Protein AF-A0A850HSK4-F1 (afdb_monomer_lite)

Sequence (105 aa):
MNDWALAVRKLDEIVKQTAIAATEGERAGLYAGARLLLSDLHGFVANEAGGNTYALEKIGSAKWHIGAALGFDIDNGHPAEQHRAWAYGALQSLKSTLDKTVADD
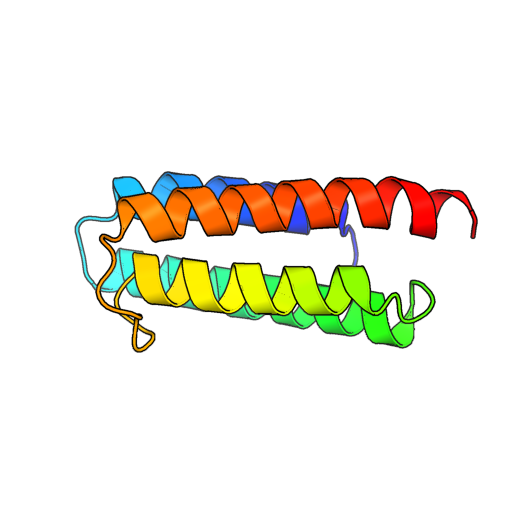
Radius of gyration: 13.34 Å; chains: 1; bounding box: 29×20×40 Å

Structure (mmCIF, N/CA/C/O backbone):
data_AF-A0A850HSK4-F1
#
_entry.id   AF-A0A850HSK4-F1
#
loop_
_atom_site.group_PDB
_atom_site.id
_atom_site.type_symbol
_atom_site.label_atom_id
_atom_site.label_alt_id
_atom_site.label_comp_id
_atom_site.label_asym_id
_atom_site.label_entity_id
_atom_site.label_seq_id
_atom_site.pdbx_PDB_ins_code
_atom_site.Cartn_x
_atom_site.Cartn_y
_atom_site.Cartn_z
_atom_site.occupancy
_atom_site.B_iso_or_equiv
_atom_site.auth_seq_id
_atom_site.auth_comp_id
_atom_site.auth_asym_id
_atom_site.auth_atom_id
_atom_site.pdbx_PDB_model_num
ATOM 1 N N . MET A 1 1 ? 3.196 -10.246 -12.848 1.00 80.62 1 MET A N 1
ATOM 2 C CA . MET A 1 1 ? 1.915 -9.546 -12.535 1.00 80.62 1 MET A CA 1
ATOM 3 C C . MET A 1 1 ? 1.137 -9.346 -13.837 1.00 80.62 1 MET A C 1
ATOM 5 O O . MET A 1 1 ? 1.794 -9.217 -14.853 1.00 80.62 1 MET A O 1
ATOM 9 N N . ASN A 1 2 ? -0.206 -9.354 -13.866 1.00 80.69 2 ASN A N 1
ATOM 10 C CA . ASN A 1 2 ? -0.954 -9.201 -15.134 1.00 80.69 2 ASN A CA 1
ATOM 11 C C . ASN A 1 2 ? -1.342 -7.748 -15.478 1.00 80.69 2 ASN A 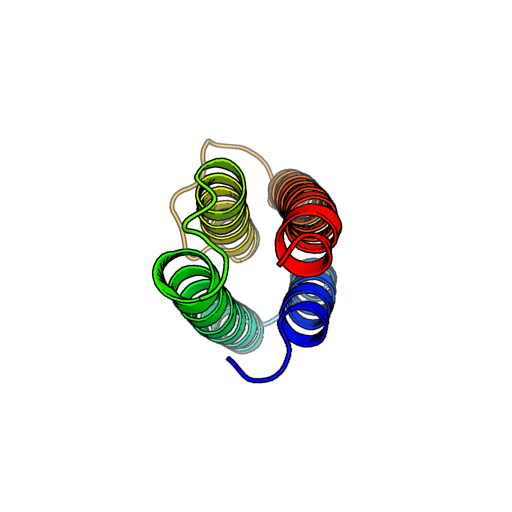C 1
ATOM 13 O O . ASN A 1 2 ? -1.435 -7.422 -16.654 1.00 80.69 2 ASN A O 1
ATOM 17 N N . ASP A 1 3 ? -1.572 -6.891 -14.479 1.00 93.62 3 ASP A N 1
ATOM 18 C CA . ASP A 1 3 ? -1.889 -5.470 -14.667 1.00 93.62 3 ASP A CA 1
ATOM 19 C C . ASP A 1 3 ? -1.442 -4.661 -13.435 1.00 93.62 3 ASP A C 1
ATOM 21 O O . ASP A 1 3 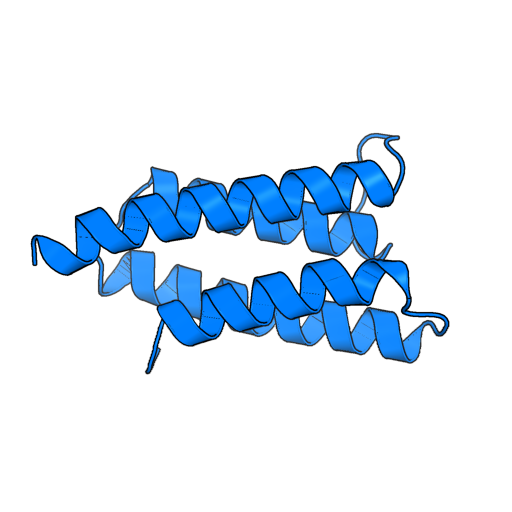? -2.063 -4.706 -12.365 1.00 93.62 3 ASP A O 1
ATOM 25 N N . TRP A 1 4 ? -0.345 -3.914 -13.582 1.00 95.38 4 TRP A N 1
ATOM 26 C CA . TRP A 1 4 ? 0.206 -3.089 -12.506 1.00 95.38 4 TRP A CA 1
ATOM 27 C C . TRP A 1 4 ? -0.701 -1.905 -12.155 1.00 95.38 4 TRP A C 1
ATOM 29 O O . TRP A 1 4 ? -0.805 -1.527 -10.985 1.00 95.38 4 TRP A O 1
ATOM 39 N N . ALA A 1 5 ? -1.410 -1.341 -13.135 1.00 95.81 5 ALA A N 1
ATOM 40 C CA . ALA A 1 5 ? -2.291 -0.201 -12.925 1.00 95.81 5 ALA A CA 1
ATOM 41 C C . ALA A 1 5 ? -3.545 -0.621 -12.147 1.00 95.81 5 ALA A C 1
ATOM 43 O O . ALA A 1 5 ? -4.032 0.118 -11.284 1.00 95.81 5 ALA A O 1
ATOM 44 N N . LEU A 1 6 ? -4.060 -1.829 -12.398 1.00 96.88 6 LEU A N 1
ATOM 45 C CA . LEU A 1 6 ? -5.098 -2.439 -11.571 1.00 96.88 6 LEU A CA 1
ATOM 46 C C . LEU A 1 6 ? -4.611 -2.663 -10.135 1.00 96.88 6 LEU A C 1
ATOM 48 O O . LEU A 1 6 ? -5.329 -2.295 -9.205 1.00 96.88 6 LEU A O 1
ATOM 52 N N . ALA A 1 7 ? -3.405 -3.202 -9.942 1.00 97.56 7 ALA A N 1
ATOM 53 C CA . ALA A 1 7 ? -2.852 -3.427 -8.606 1.00 97.56 7 ALA A CA 1
ATOM 54 C C . ALA A 1 7 ? -2.731 -2.119 -7.802 1.00 97.56 7 ALA A C 1
ATOM 56 O O . ALA A 1 7 ? -3.206 -2.048 -6.667 1.00 97.56 7 ALA A O 1
ATOM 57 N N . VAL A 1 8 ? -2.188 -1.052 -8.403 1.00 97.62 8 VAL A N 1
ATOM 58 C CA . VAL A 1 8 ? -2.081 0.269 -7.755 1.00 97.62 8 VAL A CA 1
ATOM 59 C C . VAL A 1 8 ? -3.460 0.844 -7.414 1.00 97.62 8 VAL A C 1
ATOM 61 O O . VAL A 1 8 ? -3.658 1.370 -6.320 1.00 97.62 8 VAL A O 1
ATOM 64 N N . ARG A 1 9 ? -4.448 0.694 -8.303 1.00 97.81 9 ARG A N 1
ATOM 65 C CA . ARG A 1 9 ? -5.832 1.125 -8.044 1.00 97.81 9 ARG A CA 1
ATOM 66 C C . ARG A 1 9 ? -6.469 0.366 -6.880 1.00 97.81 9 ARG A C 1
ATOM 68 O O . ARG A 1 9 ? -7.141 0.973 -6.053 1.00 97.81 9 ARG A O 1
ATOM 75 N N . LYS A 1 10 ? -6.247 -0.948 -6.786 1.00 98.12 10 LYS A N 1
ATOM 76 C CA . LYS A 1 10 ? -6.739 -1.754 -5.659 1.00 98.12 10 LYS A CA 1
ATOM 77 C C . LYS A 1 10 ? -6.050 -1.407 -4.348 1.00 98.12 10 LYS A C 1
ATOM 79 O O . LYS A 1 10 ? -6.709 -1.394 -3.314 1.00 98.12 10 LYS A O 1
ATOM 84 N N . LEU A 1 11 ? -4.773 -1.039 -4.382 1.00 98.56 11 LEU A N 1
ATOM 85 C CA . LEU A 1 11 ? -4.088 -0.504 -3.207 1.00 98.56 11 LEU A CA 1
ATOM 86 C C . LEU A 1 11 ? -4.669 0.846 -2.764 1.00 98.56 11 LEU A C 1
ATOM 88 O O . LEU A 1 11 ? -4.852 1.048 -1.568 1.00 98.56 11 LEU A O 1
ATOM 92 N N . ASP A 1 12 ? -5.032 1.733 -3.695 1.00 97.88 12 ASP A N 1
ATOM 93 C CA . ASP A 1 12 ? -5.723 2.992 -3.371 1.00 97.88 12 ASP A CA 1
ATOM 94 C C . ASP A 1 12 ? -7.099 2.745 -2.720 1.00 97.88 12 ASP A C 1
ATOM 96 O O . ASP A 1 12 ? -7.447 3.366 -1.712 1.00 97.88 12 ASP A O 1
ATOM 100 N N . GLU A 1 13 ? -7.867 1.779 -3.234 1.00 98.00 13 GLU A N 1
ATOM 101 C CA . GLU A 1 13 ? -9.116 1.332 -2.603 1.00 98.00 13 GLU A CA 1
ATOM 102 C C . GLU A 1 13 ? -8.880 0.781 -1.185 1.00 98.00 13 GLU A C 1
ATOM 104 O O . GLU A 1 13 ? -9.613 1.143 -0.263 1.00 98.00 13 GLU A O 1
ATOM 109 N N . ILE A 1 14 ? -7.840 -0.038 -0.978 1.00 98.31 14 ILE A N 1
ATOM 110 C CA . ILE A 1 14 ? -7.477 -0.556 0.349 1.00 98.31 14 ILE A CA 1
ATOM 111 C C . ILE A 1 14 ? -7.134 0.590 1.305 1.00 98.31 14 ILE A C 1
ATOM 113 O O . ILE A 1 14 ? -7.666 0.619 2.414 1.00 98.31 14 ILE A O 1
ATOM 117 N N . VAL A 1 15 ? -6.308 1.557 0.881 1.00 98.00 15 VAL A N 1
ATOM 118 C CA . VAL A 1 15 ? -5.947 2.736 1.693 1.00 98.00 15 VAL A CA 1
ATOM 119 C C . VAL A 1 15 ? -7.203 3.472 2.161 1.00 98.00 15 VAL A C 1
ATOM 121 O O . VAL A 1 15 ? -7.315 3.791 3.346 1.00 98.00 15 VAL A O 1
ATOM 124 N N . LYS A 1 16 ? -8.185 3.674 1.277 1.00 97.19 16 LYS A N 1
ATOM 125 C CA . LYS A 1 16 ? -9.479 4.283 1.628 1.00 97.19 16 LYS A CA 1
ATOM 126 C C . LYS A 1 16 ? -10.267 3.433 2.628 1.00 97.19 16 LYS A C 1
ATOM 128 O O . LYS A 1 16 ? -10.800 3.976 3.595 1.00 97.19 16 LYS A O 1
ATOM 133 N N . GLN A 1 17 ? -10.307 2.112 2.446 1.00 97.50 17 GLN A N 1
ATOM 134 C CA . GLN A 1 17 ? -11.030 1.212 3.352 1.00 97.50 17 GLN A CA 1
ATOM 135 C C . GLN A 1 17 ? -10.416 1.126 4.752 1.00 97.50 17 GLN A C 1
ATOM 137 O O . GLN A 1 17 ? -11.143 0.887 5.716 1.00 97.50 17 GLN A O 1
ATOM 142 N N . THR A 1 18 ? -9.119 1.410 4.913 1.00 95.62 18 THR A N 1
ATOM 143 C CA . THR A 1 18 ? -8.499 1.451 6.250 1.00 95.62 18 THR A CA 1
ATOM 144 C C . THR A 1 18 ? -9.135 2.494 7.184 1.00 95.62 18 THR A C 1
ATOM 146 O O . THR A 1 18 ? -9.009 2.376 8.398 1.00 95.62 18 THR A O 1
ATOM 149 N N . ALA A 1 19 ? -9.840 3.503 6.652 1.00 95.19 19 ALA A N 1
ATOM 150 C CA . ALA A 1 19 ? -10.546 4.502 7.457 1.00 95.19 19 ALA A CA 1
ATOM 151 C C . ALA A 1 19 ? -11.871 3.995 8.057 1.00 95.19 19 ALA A C 1
ATOM 153 O O . ALA A 1 19 ? -12.354 4.582 9.021 1.00 95.19 19 ALA A O 1
ATOM 154 N N . ILE A 1 20 ? -12.460 2.942 7.482 1.00 95.44 20 ILE A N 1
ATOM 155 C CA . ILE A 1 20 ? -13.794 2.438 7.852 1.00 95.44 20 ILE A CA 1
ATOM 156 C C . ILE A 1 20 ? -13.785 0.988 8.353 1.00 95.44 20 ILE A C 1
ATOM 158 O O . ILE A 1 20 ? -14.815 0.508 8.816 1.00 95.44 20 ILE A O 1
ATOM 162 N N . ALA A 1 21 ? -12.648 0.291 8.275 1.00 92.69 21 ALA A N 1
ATOM 163 C CA . ALA A 1 21 ? -12.498 -1.070 8.782 1.00 92.69 21 ALA A CA 1
ATOM 164 C C . ALA A 1 21 ? -12.686 -1.109 10.309 1.00 92.69 21 ALA A C 1
ATOM 166 O O . ALA A 1 21 ? -11.832 -0.645 11.070 1.00 92.69 21 ALA A O 1
ATOM 167 N N . ALA A 1 22 ? -13.808 -1.670 10.757 1.00 87.75 22 ALA A N 1
ATOM 168 C CA . ALA A 1 22 ? -14.229 -1.628 12.153 1.00 87.75 22 ALA A CA 1
ATOM 169 C C . ALA A 1 22 ? -13.686 -2.821 12.950 1.00 87.75 22 ALA A C 1
ATOM 171 O O . ALA A 1 22 ? -13.289 -2.690 14.110 1.00 87.75 22 ALA A O 1
ATOM 172 N N . THR A 1 23 ? -13.631 -3.991 12.321 1.00 97.06 23 THR A N 1
ATOM 173 C CA . THR A 1 23 ? -13.229 -5.245 12.958 1.00 97.06 23 THR A CA 1
ATOM 174 C C . THR A 1 23 ? -11.758 -5.566 12.710 1.00 97.06 23 THR A C 1
ATOM 176 O O . THR A 1 23 ? -11.152 -5.151 11.722 1.00 97.06 23 THR A O 1
ATOM 179 N N . GLU A 1 24 ? -11.163 -6.350 13.608 1.00 96.69 24 GLU A N 1
ATOM 180 C CA . GLU A 1 24 ? -9.797 -6.848 13.421 1.00 96.69 24 GLU A CA 1
ATOM 181 C C . GLU A 1 24 ? -9.677 -7.756 12.190 1.00 96.69 24 GLU A C 1
ATOM 183 O O . GLU A 1 24 ? -8.693 -7.662 11.462 1.00 96.69 24 GLU A O 1
ATOM 188 N N . GLY A 1 25 ? -10.708 -8.559 11.900 1.00 98.19 25 GLY A N 1
ATOM 189 C CA . GLY A 1 25 ? -10.760 -9.403 10.705 1.00 98.19 25 GLY A CA 1
ATOM 190 C C . GLY A 1 25 ? -10.737 -8.600 9.402 1.00 98.19 25 GLY A C 1
ATOM 191 O O . GLY A 1 25 ? -9.982 -8.937 8.492 1.00 98.19 25 GLY A O 1
ATOM 192 N N . GLU A 1 26 ? -11.495 -7.501 9.319 1.00 98.00 26 GLU A N 1
ATOM 193 C CA . GLU A 1 26 ? -11.444 -6.590 8.166 1.00 98.00 26 GLU A CA 1
ATOM 194 C C . GLU A 1 26 ? -10.054 -5.976 8.011 1.00 98.00 26 GLU A C 1
ATOM 196 O O . GLU A 1 26 ? -9.486 -6.002 6.919 1.00 98.00 26 GLU A O 1
ATOM 201 N N . ARG A 1 27 ? -9.463 -5.479 9.107 1.00 98.25 27 ARG A N 1
ATOM 202 C CA . ARG A 1 27 ? -8.111 -4.912 9.064 1.00 98.25 27 ARG A CA 1
ATOM 203 C C . ARG A 1 27 ? -7.081 -5.954 8.625 1.00 98.25 27 ARG A C 1
ATOM 205 O O . ARG A 1 27 ? -6.235 -5.641 7.790 1.00 98.25 27 ARG A O 1
ATOM 212 N N . ALA A 1 28 ? -7.164 -7.182 9.136 1.00 98.50 28 ALA A N 1
ATOM 213 C CA . ALA A 1 28 ? -6.272 -8.279 8.763 1.00 98.50 28 ALA A CA 1
ATOM 214 C C . ALA A 1 28 ? -6.411 -8.646 7.279 1.00 98.50 28 ALA A C 1
ATOM 216 O O . ALA A 1 28 ? -5.405 -8.841 6.598 1.00 98.50 28 ALA A O 1
ATOM 217 N N . GLY A 1 29 ? -7.642 -8.685 6.760 1.00 98.44 29 GLY A N 1
ATOM 218 C CA . GLY A 1 29 ? -7.914 -8.925 5.344 1.00 98.44 29 GLY A CA 1
ATOM 219 C C . GLY A 1 29 ? -7.322 -7.839 4.443 1.00 98.44 29 GLY A C 1
ATOM 220 O O . GLY A 1 29 ? -6.630 -8.153 3.473 1.00 98.44 29 GLY A O 1
ATOM 221 N N . LEU A 1 30 ? -7.522 -6.564 4.797 1.00 98.50 30 LEU A N 1
ATOM 222 C CA . LEU A 1 30 ? -6.926 -5.427 4.087 1.00 98.50 30 LEU A CA 1
ATOM 223 C C . LEU A 1 30 ? -5.396 -5.475 4.121 1.00 98.50 30 LEU A C 1
ATOM 225 O O . LEU A 1 30 ? -4.747 -5.269 3.095 1.00 98.50 30 LEU A O 1
ATOM 229 N N . TYR A 1 31 ? -4.821 -5.788 5.283 1.00 98.50 31 TYR A N 1
ATOM 230 C CA . TYR A 1 31 ? -3.380 -5.909 5.456 1.00 98.50 31 TYR A CA 1
ATOM 231 C C . TYR A 1 31 ? -2.809 -7.026 4.578 1.00 98.50 31 TYR A C 1
ATOM 233 O O . TYR A 1 31 ? -1.890 -6.784 3.797 1.00 98.50 31 TYR A O 1
ATOM 241 N N . ALA A 1 32 ? -3.382 -8.230 4.643 1.00 98.56 32 ALA A N 1
ATOM 242 C CA . ALA A 1 32 ? -2.941 -9.369 3.844 1.00 98.56 32 ALA A CA 1
ATOM 243 C C . ALA A 1 32 ? -3.061 -9.094 2.336 1.00 98.56 32 ALA A C 1
ATOM 245 O O . ALA A 1 32 ? -2.106 -9.326 1.591 1.00 98.56 32 ALA A O 1
ATOM 246 N N . GLY A 1 33 ? -4.192 -8.533 1.895 1.00 98.38 33 GLY A N 1
ATOM 247 C CA . GLY A 1 33 ? -4.408 -8.150 0.499 1.00 98.38 33 GLY A CA 1
ATOM 248 C C . GLY A 1 33 ? -3.393 -7.115 0.011 1.00 98.38 33 GLY A C 1
ATOM 249 O O . GLY A 1 33 ? -2.802 -7.285 -1.056 1.00 98.38 33 GLY A O 1
ATOM 250 N N . ALA A 1 34 ? -3.117 -6.083 0.814 1.00 98.50 34 ALA A N 1
ATOM 251 C CA . ALA A 1 34 ? -2.101 -5.088 0.485 1.00 98.50 34 ALA A CA 1
ATOM 252 C C . ALA A 1 34 ? -0.705 -5.708 0.382 1.00 98.50 34 ALA A C 1
ATOM 254 O O . ALA A 1 34 ? 0.021 -5.425 -0.570 1.00 98.50 34 ALA A O 1
ATOM 255 N N . ARG A 1 35 ? -0.322 -6.568 1.336 1.00 98.44 35 ARG A N 1
ATOM 256 C CA . ARG A 1 35 ? 0.991 -7.229 1.339 1.00 98.44 35 ARG A CA 1
ATOM 257 C C . ARG A 1 35 ? 1.205 -8.078 0.088 1.00 98.44 35 ARG A C 1
ATOM 259 O O . ARG A 1 35 ? 2.290 -8.004 -0.483 1.00 98.44 35 ARG A O 1
ATOM 266 N N . LEU A 1 36 ? 0.189 -8.826 -0.345 1.00 98.31 36 LEU A N 1
ATOM 267 C CA . LEU A 1 36 ? 0.256 -9.631 -1.564 1.00 98.31 36 LEU A CA 1
ATOM 268 C C . LEU A 1 36 ? 0.459 -8.745 -2.801 1.00 98.31 36 LEU A C 1
ATOM 270 O O . LEU A 1 36 ? 1.449 -8.899 -3.509 1.00 98.31 36 LEU A O 1
ATOM 274 N N . LEU A 1 37 ? -0.413 -7.751 -3.001 1.00 98.50 37 LEU A N 1
ATOM 275 C CA . LEU A 1 37 ? -0.340 -6.843 -4.153 1.00 98.50 37 LEU A CA 1
ATOM 276 C C . LEU A 1 37 ? 0.986 -6.069 -4.217 1.00 98.50 37 LEU A C 1
ATOM 278 O O . LEU A 1 37 ? 1.562 -5.911 -5.291 1.00 98.50 37 LEU A O 1
ATOM 282 N N . LEU A 1 38 ? 1.488 -5.593 -3.074 1.00 98.38 38 LEU A N 1
ATOM 283 C CA . LEU A 1 38 ? 2.766 -4.881 -2.992 1.00 98.38 38 LEU A CA 1
ATOM 284 C C . LEU A 1 38 ? 3.960 -5.805 -3.250 1.00 98.38 38 LEU A C 1
ATOM 286 O O . LEU A 1 38 ? 4.945 -5.364 -3.836 1.00 98.38 38 LEU A O 1
ATOM 290 N N . SER A 1 39 ? 3.884 -7.073 -2.838 1.00 98.19 39 SER A N 1
ATOM 291 C CA . SER A 1 39 ? 4.903 -8.076 -3.159 1.00 98.19 39 SER A CA 1
ATOM 292 C C . SER A 1 39 ? 4.942 -8.373 -4.657 1.00 98.19 39 SER A C 1
ATOM 294 O O . SER A 1 39 ? 6.021 -8.407 -5.247 1.00 98.19 39 SER A O 1
ATOM 296 N N . ASP A 1 40 ? 3.778 -8.528 -5.287 1.00 97.94 40 ASP A N 1
ATOM 297 C CA . ASP A 1 40 ? 3.688 -8.754 -6.729 1.00 97.94 40 ASP A CA 1
ATOM 298 C C . ASP A 1 40 ? 4.189 -7.532 -7.514 1.00 97.94 40 ASP A C 1
ATOM 300 O O . ASP A 1 40 ? 4.918 -7.691 -8.494 1.00 97.94 40 ASP A O 1
ATOM 304 N N . LEU A 1 41 ? 3.851 -6.310 -7.072 1.00 97.62 41 LEU A N 1
ATOM 305 C CA . LEU A 1 41 ? 4.372 -5.070 -7.661 1.00 97.62 41 LEU A CA 1
ATOM 306 C C . LEU A 1 41 ? 5.886 -4.981 -7.507 1.00 97.62 41 LEU A C 1
ATOM 308 O O . LEU A 1 41 ? 6.571 -4.606 -8.451 1.00 97.62 41 LEU A O 1
ATOM 312 N N . HIS A 1 42 ? 6.423 -5.342 -6.341 1.00 97.88 42 HIS A N 1
ATOM 313 C CA . HIS A 1 42 ? 7.866 -5.366 -6.131 1.00 97.88 42 HIS A CA 1
ATOM 314 C C . HIS A 1 42 ? 8.541 -6.333 -7.106 1.00 97.88 42 HIS A C 1
ATOM 316 O O . HIS A 1 42 ? 9.540 -5.979 -7.726 1.00 97.88 42 HIS A O 1
ATOM 322 N N . GLY A 1 43 ? 7.999 -7.546 -7.255 1.00 97.00 43 GLY A N 1
ATOM 323 C CA . GLY A 1 43 ? 8.500 -8.538 -8.205 1.00 97.00 43 GLY A CA 1
ATOM 324 C C . GLY A 1 43 ? 8.464 -8.035 -9.647 1.00 97.00 43 GLY A C 1
ATOM 325 O O . GLY A 1 43 ? 9.464 -8.152 -10.351 1.00 97.00 43 GLY A O 1
ATOM 326 N N . PHE A 1 44 ? 7.356 -7.417 -10.056 1.00 96.06 44 PHE A N 1
ATOM 327 C CA . PHE A 1 44 ? 7.215 -6.797 -11.373 1.00 96.06 44 PHE A CA 1
ATOM 328 C C . PHE A 1 44 ? 8.254 -5.690 -11.594 1.00 96.06 44 PHE A C 1
ATOM 330 O O . PHE A 1 44 ? 8.995 -5.722 -12.569 1.00 96.06 44 PHE A O 1
ATOM 337 N N . VAL A 1 45 ? 8.385 -4.741 -10.664 1.00 96.12 45 VAL A N 1
ATOM 338 C CA . VAL A 1 45 ? 9.343 -3.635 -10.815 1.00 96.12 45 VAL A CA 1
ATOM 339 C C . VAL A 1 45 ? 10.782 -4.135 -10.845 1.00 96.12 45 VAL A C 1
ATOM 341 O O . VAL A 1 45 ? 11.570 -3.670 -11.661 1.00 96.12 45 VAL A O 1
ATOM 344 N N . ALA A 1 46 ? 11.128 -5.090 -9.982 1.00 95.88 46 ALA A N 1
ATOM 345 C CA . ALA A 1 46 ? 12.487 -5.602 -9.878 1.00 95.88 46 ALA A CA 1
ATOM 346 C C . ALA A 1 46 ? 12.931 -6.408 -11.108 1.00 95.88 46 ALA A C 1
ATOM 348 O O . ALA A 1 46 ? 14.111 -6.374 -11.444 1.00 95.88 46 ALA A O 1
ATOM 349 N N . ASN A 1 47 ? 12.015 -7.139 -11.752 1.00 93.81 47 ASN A N 1
ATOM 350 C CA . ASN A 1 47 ? 12.372 -8.124 -12.780 1.00 93.81 47 ASN A CA 1
ATOM 351 C C . ASN A 1 47 ? 11.863 -7.783 -14.186 1.00 93.81 47 ASN A C 1
ATOM 353 O O . ASN A 1 47 ? 12.435 -8.267 -15.157 1.00 93.81 47 ASN A O 1
ATOM 357 N N . GLU A 1 48 ? 10.790 -7.000 -14.299 1.00 89.25 48 GLU A N 1
ATOM 358 C CA . GLU A 1 48 ? 10.080 -6.760 -15.562 1.00 89.25 48 GLU A CA 1
ATOM 359 C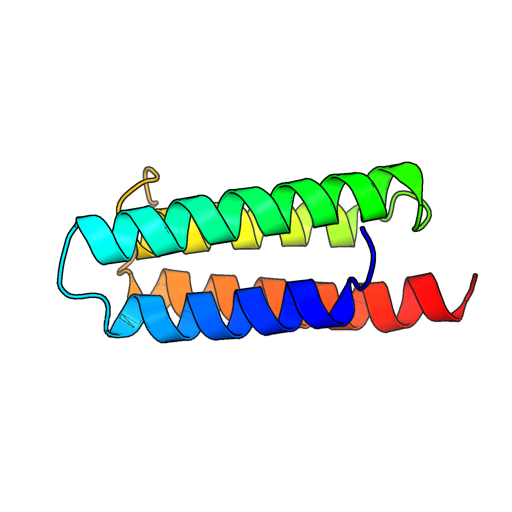 C . GLU A 1 48 ? 10.106 -5.277 -15.974 1.00 89.25 48 GLU A C 1
ATOM 361 O O . GLU A 1 48 ? 10.234 -5.000 -17.157 1.00 89.25 48 GLU A O 1
ATOM 366 N N . ALA A 1 49 ? 10.056 -4.326 -15.030 1.00 87.81 49 ALA A N 1
ATOM 367 C CA . ALA A 1 49 ? 10.029 -2.879 -15.320 1.00 87.81 49 ALA A CA 1
ATOM 368 C C . ALA A 1 49 ? 11.363 -2.166 -15.012 1.00 87.81 49 ALA A C 1
ATOM 370 O O . ALA A 1 49 ? 11.409 -1.154 -14.302 1.00 87.81 49 ALA A O 1
ATOM 371 N N . GLY A 1 50 ? 12.473 -2.749 -15.472 1.00 87.25 50 GLY A N 1
ATOM 372 C CA . GLY A 1 50 ? 13.796 -2.112 -15.452 1.00 87.25 50 GLY A CA 1
ATOM 373 C C . GLY A 1 50 ? 14.436 -1.891 -14.072 1.00 87.25 50 GLY A C 1
ATOM 374 O O . GLY A 1 50 ? 15.481 -1.248 -13.984 1.00 87.25 50 GLY A O 1
ATOM 375 N N . GLY A 1 51 ? 13.852 -2.399 -12.981 1.00 92.56 51 GLY A N 1
ATOM 376 C CA . GLY A 1 51 ? 14.443 -2.299 -11.644 1.00 92.56 51 GLY A CA 1
ATOM 377 C C . GLY A 1 51 ? 14.439 -0.883 -11.061 1.00 92.56 51 GLY A C 1
ATOM 378 O O . GLY A 1 51 ? 15.349 -0.531 -10.309 1.00 92.56 51 GLY A O 1
ATOM 379 N N . ASN A 1 52 ? 13.444 -0.054 -11.400 1.00 95.06 52 ASN A N 1
ATOM 380 C CA . ASN A 1 52 ? 13.389 1.346 -10.971 1.00 95.06 52 ASN A CA 1
ATOM 381 C C . ASN A 1 52 ? 13.427 1.484 -9.431 1.00 95.06 52 ASN A C 1
ATOM 383 O O . ASN A 1 52 ? 12.457 1.188 -8.728 1.00 95.06 52 ASN A O 1
ATOM 387 N N . THR A 1 53 ? 14.548 1.979 -8.898 1.00 96.50 53 THR A N 1
ATOM 388 C CA . THR A 1 53 ? 14.814 2.049 -7.450 1.00 96.50 53 THR A CA 1
ATOM 389 C C . THR A 1 53 ? 13.849 2.965 -6.705 1.00 96.50 53 THR A C 1
ATOM 391 O O . THR A 1 53 ? 13.461 2.661 -5.578 1.00 96.50 53 THR A O 1
ATOM 394 N N . TYR A 1 54 ? 13.405 4.051 -7.339 1.00 97.44 54 TYR A N 1
ATOM 395 C CA . TYR A 1 54 ? 12.425 4.959 -6.752 1.00 97.44 54 TYR A CA 1
ATOM 396 C C . TYR A 1 54 ? 11.041 4.306 -6.669 1.00 97.44 54 TYR A C 1
ATOM 398 O O . TYR A 1 54 ? 10.361 4.430 -5.652 1.00 97.44 54 TYR A O 1
ATOM 406 N N . ALA A 1 55 ? 10.633 3.545 -7.689 1.00 97.69 55 ALA A N 1
ATOM 407 C CA . ALA A 1 55 ? 9.401 2.760 -7.623 1.00 97.69 55 ALA A CA 1
ATOM 408 C C . ALA A 1 55 ? 9.461 1.713 -6.492 1.00 97.69 55 ALA A C 1
ATOM 410 O O . ALA A 1 55 ? 8.514 1.602 -5.711 1.00 97.69 55 ALA A O 1
ATOM 411 N N . LEU A 1 56 ? 10.591 1.011 -6.337 1.00 98.31 56 LEU A N 1
ATOM 412 C CA . LEU A 1 56 ? 10.804 0.061 -5.235 1.00 98.31 56 LEU A CA 1
ATOM 413 C C . LEU A 1 56 ? 10.729 0.739 -3.855 1.00 98.31 56 LEU A C 1
ATOM 415 O O . LEU A 1 56 ? 10.075 0.221 -2.947 1.00 98.31 56 LEU A O 1
ATOM 419 N N . GLU A 1 57 ? 11.323 1.926 -3.703 1.00 98.56 57 GLU A N 1
ATOM 420 C CA . GLU A 1 57 ? 11.213 2.738 -2.484 1.00 98.56 57 GLU A CA 1
ATOM 421 C C . GLU A 1 57 ? 9.747 3.077 -2.169 1.00 98.56 57 GLU A C 1
ATOM 423 O O . GLU A 1 57 ? 9.298 2.917 -1.030 1.00 98.56 57 GLU A O 1
ATOM 428 N N . LYS A 1 58 ? 8.962 3.499 -3.172 1.00 98.62 58 LYS A N 1
ATOM 429 C CA . LYS A 1 58 ? 7.542 3.835 -2.973 1.00 98.62 58 LYS A CA 1
ATOM 430 C C . LYS A 1 58 ? 6.678 2.629 -2.639 1.00 98.62 58 LYS A C 1
ATOM 432 O O . LYS A 1 58 ? 5.776 2.764 -1.813 1.00 98.62 58 LYS A O 1
ATOM 437 N N . ILE A 1 59 ? 6.991 1.449 -3.170 1.00 98.62 59 ILE A N 1
ATOM 438 C CA . ILE A 1 59 ? 6.358 0.194 -2.743 1.00 98.62 59 ILE A CA 1
ATOM 439 C C . ILE A 1 59 ? 6.649 -0.070 -1.260 1.00 98.62 59 ILE A C 1
ATOM 441 O O . ILE A 1 59 ? 5.725 -0.350 -0.496 1.00 98.62 59 ILE A O 1
ATOM 445 N N . GLY A 1 60 ? 7.906 0.073 -0.826 1.00 98.44 60 GLY A N 1
ATOM 446 C CA . GLY A 1 60 ? 8.291 -0.077 0.582 1.00 98.44 60 GLY A CA 1
ATOM 447 C C . GLY A 1 60 ? 7.598 0.929 1.509 1.00 98.44 60 GLY A C 1
ATOM 448 O O . GLY A 1 60 ? 7.087 0.554 2.566 1.00 98.44 60 GLY A O 1
ATOM 449 N N . SER A 1 61 ? 7.512 2.192 1.088 1.00 98.50 61 SER A N 1
ATOM 450 C CA . SER A 1 61 ? 6.826 3.252 1.835 1.00 98.50 61 SER A CA 1
ATOM 451 C C . SER A 1 61 ? 5.322 2.985 1.963 1.00 98.50 61 SER A C 1
ATOM 453 O O . SER A 1 61 ? 4.791 3.006 3.075 1.00 98.50 61 SER A O 1
ATOM 455 N N . ALA A 1 62 ? 4.639 2.644 0.862 1.00 98.69 62 ALA A N 1
ATOM 456 C CA . ALA A 1 62 ? 3.221 2.282 0.890 1.00 98.69 62 ALA A CA 1
ATOM 457 C C . ALA A 1 62 ? 2.976 1.055 1.780 1.00 98.69 62 ALA A C 1
ATOM 459 O O . ALA A 1 62 ? 2.053 1.051 2.595 1.00 98.69 62 ALA A O 1
ATOM 460 N N . LYS A 1 63 ? 3.845 0.042 1.677 1.00 98.62 63 LYS A N 1
ATOM 461 C CA . LYS A 1 63 ? 3.809 -1.172 2.496 1.00 98.62 63 LYS A CA 1
ATOM 462 C C . LYS A 1 63 ? 3.810 -0.857 3.988 1.00 98.62 63 LYS A C 1
ATOM 464 O O . LYS A 1 63 ? 2.943 -1.364 4.699 1.00 98.62 63 LYS A O 1
ATOM 469 N N . TRP A 1 64 ? 4.757 -0.047 4.452 1.00 98.31 64 TRP A N 1
ATOM 470 C CA . TRP A 1 64 ? 4.868 0.295 5.869 1.00 98.31 64 TRP A CA 1
ATOM 471 C C . TRP A 1 64 ? 3.689 1.144 6.348 1.00 98.31 64 TRP A C 1
ATOM 473 O O . TRP A 1 64 ? 3.069 0.831 7.360 1.00 98.31 64 TRP A O 1
ATOM 483 N 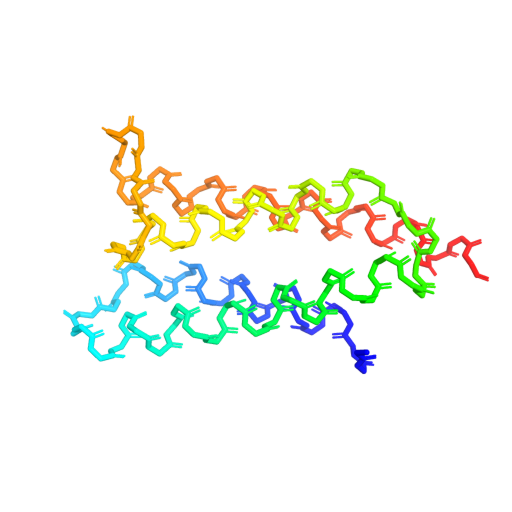N . HIS A 1 65 ? 3.313 2.175 5.590 1.00 98.56 65 HIS A N 1
ATOM 484 C CA . HIS A 1 65 ? 2.231 3.068 5.993 1.00 98.56 65 HIS A CA 1
ATOM 485 C C . HIS A 1 65 ? 0.855 2.394 6.016 1.00 98.56 65 HIS A C 1
ATOM 487 O O . HIS A 1 65 ? 0.066 2.670 6.915 1.00 98.56 65 HIS A O 1
ATOM 493 N N . ILE A 1 66 ? 0.564 1.472 5.093 1.00 98.56 66 ILE A N 1
ATOM 494 C CA . ILE A 1 66 ? -0.673 0.677 5.151 1.00 98.56 66 ILE A CA 1
ATOM 495 C C . ILE A 1 66 ? -0.679 -0.218 6.397 1.00 98.56 66 ILE A C 1
ATOM 497 O O . ILE A 1 66 ? -1.694 -0.296 7.087 1.00 98.56 66 ILE A O 1
ATOM 501 N N . GLY A 1 67 ? 0.447 -0.867 6.711 1.00 98.19 67 GLY A N 1
ATOM 502 C CA . GLY A 1 67 ? 0.574 -1.702 7.907 1.00 98.19 67 GLY A CA 1
ATOM 503 C C . GLY A 1 67 ? 0.387 -0.915 9.203 1.00 98.19 67 GLY A C 1
ATOM 504 O O . GLY A 1 67 ? -0.373 -1.347 10.069 1.00 98.19 67 GLY A O 1
ATOM 505 N N . ALA A 1 68 ? 1.003 0.265 9.297 1.00 98.06 68 ALA A N 1
ATOM 506 C CA . ALA A 1 68 ? 0.851 1.176 10.429 1.00 98.06 68 ALA A CA 1
ATOM 507 C C . ALA A 1 68 ? -0.599 1.675 10.565 1.00 98.06 68 ALA A C 1
ATOM 509 O O . ALA A 1 68 ? -1.185 1.594 11.640 1.00 98.06 68 ALA A O 1
ATOM 510 N N . ALA A 1 69 ? -1.234 2.096 9.463 1.00 98.06 69 ALA A N 1
ATOM 511 C CA . ALA A 1 69 ? -2.625 2.559 9.473 1.00 98.06 69 ALA A CA 1
ATOM 512 C C . ALA A 1 69 ? -3.630 1.480 9.923 1.00 98.06 69 ALA A C 1
ATOM 514 O O . ALA A 1 69 ? -4.686 1.812 10.459 1.00 98.06 69 ALA A O 1
ATOM 515 N N . LEU A 1 70 ? -3.313 0.202 9.697 1.00 97.94 70 LEU A N 1
ATOM 516 C CA . LEU A 1 70 ? -4.135 -0.944 10.095 1.00 97.94 70 LEU A CA 1
ATOM 517 C C . LEU A 1 70 ? -3.767 -1.520 11.474 1.00 97.94 70 LEU A C 1
ATOM 519 O O . LEU A 1 70 ? -4.490 -2.384 11.970 1.00 97.94 70 LEU A O 1
ATOM 523 N N . GLY A 1 71 ? -2.679 -1.047 12.090 1.00 96.88 71 GLY A N 1
ATOM 524 C CA . GLY A 1 71 ? -2.204 -1.496 13.401 1.00 96.88 71 GLY A CA 1
ATOM 525 C C . GLY A 1 71 ? -1.427 -2.818 13.397 1.00 96.88 71 GLY A C 1
ATOM 526 O O . GLY A 1 71 ? -1.336 -3.456 14.441 1.00 96.88 71 GLY A O 1
ATOM 527 N N . PHE A 1 72 ? -0.885 -3.249 12.251 1.00 97.62 72 PHE A N 1
ATOM 528 C CA . PHE A 1 72 ? -0.089 -4.486 12.143 1.00 97.62 72 PHE A CA 1
ATOM 529 C C . PHE A 1 72 ? 1.425 -4.261 12.100 1.00 97.62 72 PHE A C 1
ATOM 531 O O . PHE A 1 72 ? 2.175 -5.211 12.313 1.00 97.62 72 PHE A O 1
ATOM 538 N N . ASP A 1 73 ? 1.874 -3.033 11.833 1.00 97.12 73 ASP A N 1
ATOM 539 C CA . ASP A 1 73 ? 3.290 -2.658 11.856 1.00 97.12 73 ASP A CA 1
A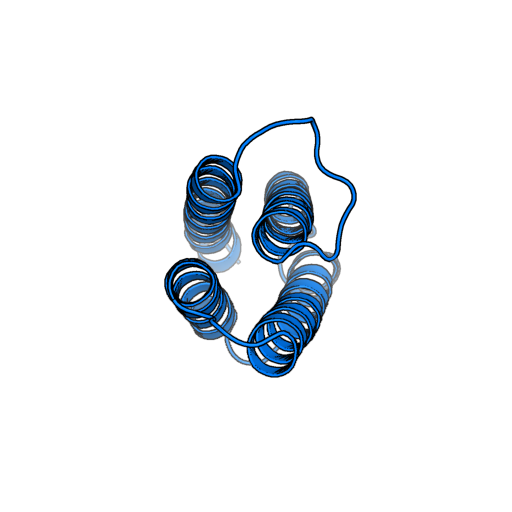TOM 540 C C . ASP A 1 73 ? 3.558 -1.662 12.992 1.00 97.12 73 ASP A C 1
ATOM 542 O O . ASP A 1 73 ? 2.695 -0.852 13.331 1.00 97.12 73 ASP A O 1
ATOM 546 N N . ILE A 1 74 ? 4.773 -1.698 13.552 1.00 94.19 74 ILE A N 1
ATOM 547 C CA . ILE A 1 74 ? 5.239 -0.683 14.507 1.00 94.19 74 ILE A CA 1
ATOM 548 C C . ILE A 1 74 ? 5.317 0.664 13.778 1.00 94.19 74 ILE A C 1
ATOM 550 O O . ILE A 1 74 ? 6.009 0.787 12.759 1.00 94.19 74 ILE A O 1
ATOM 554 N N . ASP A 1 75 ? 4.599 1.656 14.303 1.00 94.94 75 ASP A N 1
ATOM 555 C CA . ASP A 1 75 ? 4.564 3.015 13.772 1.00 94.94 75 ASP A CA 1
ATOM 556 C C . ASP A 1 75 ? 5.589 3.944 14.451 1.00 94.94 75 ASP A C 1
ATOM 558 O O . ASP A 1 75 ? 6.369 3.541 15.316 1.00 94.94 75 ASP A O 1
ATOM 562 N N . ASN A 1 76 ? 5.633 5.198 14.004 1.00 93.38 76 ASN A N 1
ATOM 563 C CA . ASN A 1 76 ? 6.518 6.239 14.525 1.00 93.38 76 ASN A CA 1
ATOM 564 C C . ASN A 1 76 ? 5.783 7.267 15.407 1.00 93.38 76 ASN A C 1
ATOM 566 O O . ASN A 1 76 ? 6.210 8.418 15.491 1.00 93.38 76 ASN A O 1
ATOM 570 N N . GLY A 1 77 ? 4.686 6.865 16.055 1.00 95.94 77 GLY A N 1
ATOM 571 C CA . GLY A 1 77 ? 3.898 7.699 16.964 1.00 95.94 77 GLY A CA 1
ATOM 572 C C . GLY A 1 77 ? 2.901 8.635 16.277 1.00 95.94 77 GLY A C 1
ATOM 573 O O . GLY A 1 77 ? 2.362 9.535 16.923 1.00 95.94 77 GLY A O 1
ATOM 574 N N . HIS A 1 78 ? 2.657 8.449 14.980 1.00 97.44 78 HIS A N 1
ATOM 575 C CA . HIS A 1 78 ? 1.708 9.248 14.212 1.00 97.44 78 HIS A CA 1
ATOM 576 C C . HIS A 1 78 ? 0.345 8.550 14.090 1.00 97.44 78 HIS A C 1
ATOM 578 O O . HIS A 1 78 ? 0.263 7.325 14.071 1.00 97.44 78 HIS A O 1
ATOM 584 N N . PRO A 1 79 ? -0.763 9.309 13.996 1.00 96.81 79 PRO A N 1
ATOM 585 C CA . PRO A 1 79 ? -2.090 8.715 13.906 1.00 96.81 79 PRO A CA 1
ATOM 586 C C . PRO A 1 79 ? -2.284 7.961 12.585 1.00 96.81 79 PRO A C 1
ATOM 588 O O . PRO A 1 79 ? -1.747 8.342 11.541 1.00 96.81 79 PRO A O 1
ATOM 591 N N . ALA A 1 80 ? -3.158 6.950 12.598 1.00 96.44 80 ALA A N 1
ATOM 592 C CA . ALA A 1 80 ? -3.500 6.153 11.416 1.00 96.44 80 ALA A CA 1
ATOM 593 C C . ALA A 1 80 ? -3.922 7.005 10.201 1.00 96.44 80 ALA A C 1
ATOM 595 O O . ALA A 1 80 ? -3.642 6.644 9.062 1.00 96.44 80 ALA A O 1
ATOM 596 N N . GLU A 1 81 ? -4.557 8.161 10.420 1.00 97.62 81 GLU A N 1
ATOM 597 C CA . GLU A 1 81 ? -4.912 9.105 9.352 1.00 97.62 81 GLU A CA 1
ATOM 598 C C . GLU A 1 81 ? -3.703 9.648 8.594 1.00 97.62 81 GLU A C 1
ATOM 600 O O . GLU A 1 81 ? -3.718 9.729 7.365 1.00 97.62 81 GLU A O 1
ATOM 605 N N . GLN A 1 82 ? -2.633 9.963 9.314 1.00 98.31 82 GLN A N 1
ATOM 606 C CA . GLN A 1 82 ? -1.412 10.465 8.710 1.00 98.31 82 GLN A CA 1
ATOM 607 C C . GLN A 1 82 ? -0.713 9.369 7.902 1.00 98.31 82 GLN A C 1
ATOM 609 O O . GLN A 1 82 ? -0.280 9.607 6.775 1.00 98.31 82 GLN A O 1
ATOM 614 N N . HIS A 1 83 ? -0.707 8.140 8.420 1.00 98.31 83 HIS A N 1
ATOM 615 C CA . HIS A 1 83 ? -0.236 6.977 7.676 1.00 98.31 83 HIS A CA 1
ATOM 616 C C . HIS A 1 83 ? -1.057 6.717 6.407 1.00 98.31 83 HIS A C 1
ATOM 618 O O . HIS A 1 83 ? -0.472 6.458 5.357 1.00 98.31 83 HIS A O 1
ATOM 624 N N . ARG A 1 84 ? -2.387 6.878 6.438 1.00 98.12 84 ARG A N 1
ATOM 625 C CA . ARG A 1 84 ? -3.220 6.808 5.222 1.00 98.12 84 ARG A CA 1
ATOM 626 C C . ARG A 1 84 ? -2.804 7.842 4.179 1.00 98.12 84 ARG A C 1
ATOM 628 O O . ARG A 1 84 ? -2.647 7.492 3.010 1.00 98.12 84 ARG A O 1
ATOM 635 N N . ALA A 1 85 ? -2.603 9.094 4.588 1.00 98.25 85 ALA A N 1
ATOM 636 C CA . ALA A 1 85 ? -2.197 10.165 3.679 1.00 98.25 85 ALA A CA 1
ATOM 637 C C . ALA A 1 85 ? -0.827 9.886 3.035 1.00 98.25 85 ALA A C 1
ATOM 639 O O . ALA A 1 85 ? -0.655 10.075 1.829 1.00 98.25 85 ALA A O 1
ATOM 640 N N . TRP A 1 86 ? 0.136 9.380 3.808 1.00 98.62 86 TRP A N 1
ATOM 641 C CA . TRP A 1 86 ? 1.452 9.014 3.285 1.00 98.62 86 TRP A CA 1
ATOM 642 C C . TRP A 1 86 ? 1.422 7.776 2.388 1.00 98.62 86 TRP A C 1
ATOM 644 O O . TRP A 1 86 ? 2.079 7.774 1.349 1.00 98.62 86 TRP A O 1
ATOM 654 N N . ALA A 1 87 ? 0.620 6.761 2.727 1.00 98.56 87 ALA A N 1
ATOM 655 C CA . ALA A 1 87 ? 0.390 5.615 1.851 1.00 98.56 87 ALA A CA 1
ATOM 656 C C . ALA A 1 87 ? -0.192 6.061 0.503 1.00 98.56 87 ALA A C 1
ATOM 658 O O . ALA A 1 87 ? 0.316 5.670 -0.547 1.00 98.56 87 ALA A O 1
ATOM 659 N N . TYR A 1 88 ? -1.205 6.933 0.523 1.00 98.31 88 TYR A N 1
ATOM 660 C CA . TYR A 1 88 ? -1.779 7.512 -0.691 1.00 98.31 88 TYR A CA 1
ATOM 661 C C . TYR A 1 88 ? -0.727 8.271 -1.510 1.00 98.31 88 TYR A C 1
ATOM 663 O O . TYR A 1 88 ? -0.591 8.032 -2.709 1.00 98.31 88 TYR A O 1
ATOM 671 N N . GLY A 1 89 ? 0.068 9.132 -0.866 1.00 98.50 89 GLY A N 1
ATOM 672 C CA . GLY A 1 89 ? 1.159 9.854 -1.522 1.00 98.50 89 GLY A CA 1
ATOM 673 C C . GLY A 1 89 ? 2.172 8.918 -2.189 1.00 98.50 89 GLY A C 1
ATOM 674 O O . GLY A 1 89 ? 2.519 9.118 -3.352 1.00 98.50 89 GLY A O 1
ATOM 675 N N . ALA A 1 90 ? 2.584 7.853 -1.497 1.00 98.56 90 ALA A N 1
ATOM 676 C CA . ALA A 1 90 ? 3.492 6.848 -2.042 1.00 98.56 90 ALA A CA 1
ATOM 677 C C . ALA A 1 90 ? 2.904 6.136 -3.271 1.00 98.56 90 ALA A C 1
ATOM 679 O O . ALA A 1 90 ? 3.607 5.968 -4.266 1.00 98.56 90 ALA A O 1
ATOM 680 N N . LEU A 1 91 ? 1.614 5.780 -3.248 1.00 98.50 91 LEU A N 1
ATOM 681 C CA . LEU A 1 91 ? 0.936 5.153 -4.388 1.00 98.50 91 LEU A CA 1
ATOM 682 C C . LEU A 1 91 ? 0.805 6.098 -5.593 1.00 98.50 91 LEU A C 1
ATOM 684 O O . LEU A 1 91 ? 0.986 5.658 -6.727 1.00 98.50 91 LEU A O 1
ATOM 688 N N . GLN A 1 92 ? 0.545 7.391 -5.374 1.00 98.31 92 GLN A N 1
ATOM 689 C CA . GLN A 1 92 ? 0.509 8.380 -6.460 1.00 98.31 92 GLN A CA 1
ATOM 690 C C . GLN A 1 92 ? 1.890 8.576 -7.096 1.00 98.31 92 GLN A C 1
ATOM 692 O O . GLN A 1 92 ? 2.008 8.611 -8.324 1.00 98.31 92 GLN A O 1
ATOM 697 N N . SER A 1 93 ? 2.947 8.652 -6.279 1.00 98.31 93 SER A N 1
ATOM 698 C CA . SER A 1 93 ? 4.324 8.691 -6.780 1.00 98.31 93 SER A CA 1
ATOM 699 C C . SER A 1 93 ? 4.674 7.422 -7.554 1.00 98.31 93 SER A C 1
ATOM 701 O O . SER A 1 93 ? 5.189 7.525 -8.663 1.00 98.31 93 SER A O 1
ATOM 703 N N . LEU A 1 94 ? 4.333 6.243 -7.022 1.00 97.88 94 LEU A N 1
ATOM 704 C CA . LEU A 1 94 ? 4.548 4.960 -7.692 1.00 97.88 94 LEU A CA 1
ATOM 705 C C . LEU A 1 94 ? 3.862 4.923 -9.061 1.00 97.88 94 LEU A C 1
ATOM 707 O O . LEU A 1 94 ? 4.512 4.609 -10.053 1.00 97.88 94 LEU A O 1
ATOM 711 N N . LYS A 1 95 ? 2.579 5.298 -9.127 1.00 97.50 95 LYS A N 1
ATOM 712 C CA . LYS A 1 95 ? 1.826 5.354 -10.384 1.00 97.50 95 LYS A CA 1
ATOM 713 C C . LYS A 1 95 ? 2.523 6.240 -11.414 1.00 97.50 95 LYS A C 1
ATOM 715 O O . LYS A 1 95 ? 2.762 5.796 -12.527 1.00 97.50 95 LYS A O 1
ATOM 720 N N . SER A 1 96 ? 2.881 7.464 -11.027 1.00 96.88 96 SER A N 1
ATOM 721 C CA . SER A 1 96 ? 3.554 8.426 -11.911 1.00 96.88 96 SER A CA 1
ATOM 722 C C . SER A 1 96 ? 4.907 7.917 -12.415 1.00 96.88 96 SER A C 1
ATOM 724 O O . SER A 1 96 ? 5.280 8.162 -13.560 1.00 96.88 96 SER A O 1
ATOM 726 N N . THR A 1 97 ? 5.654 7.198 -11.577 1.00 96.06 97 THR A N 1
ATOM 727 C CA . THR A 1 97 ? 6.932 6.599 -11.969 1.00 96.06 97 THR A CA 1
ATOM 728 C C . THR A 1 97 ? 6.745 5.441 -12.943 1.00 96.06 97 THR A C 1
ATOM 730 O O . THR A 1 97 ? 7.469 5.375 -13.935 1.00 96.06 97 THR A O 1
ATOM 733 N N . LEU A 1 98 ? 5.777 4.556 -12.696 1.00 94.69 98 LEU A N 1
ATOM 734 C CA . LEU A 1 98 ? 5.489 3.426 -13.582 1.00 94.69 98 LEU A CA 1
ATOM 735 C C . LEU A 1 98 ? 4.890 3.872 -14.917 1.00 94.69 98 LEU A C 1
ATOM 737 O O . LEU A 1 98 ? 5.314 3.359 -15.943 1.00 94.69 98 LEU A O 1
ATOM 741 N N . ASP A 1 99 ? 4.006 4.876 -14.918 1.00 94.75 99 ASP A N 1
ATOM 742 C CA . ASP A 1 99 ? 3.470 5.494 -16.141 1.00 94.75 99 ASP A CA 1
ATOM 743 C C . ASP A 1 99 ? 4.601 5.980 -17.071 1.00 94.75 99 ASP A C 1
ATOM 745 O O . ASP A 1 99 ? 4.451 5.935 -18.284 1.00 94.75 99 ASP A O 1
ATOM 749 N N . LYS A 1 100 ? 5.733 6.437 -16.517 1.00 92.19 100 LYS A N 1
ATOM 750 C CA . LYS A 1 100 ? 6.908 6.859 -17.299 1.00 92.19 100 LYS A CA 1
ATOM 751 C C . LYS A 1 100 ? 7.791 5.681 -17.690 1.00 92.19 100 LYS A C 1
ATOM 753 O O . LYS A 1 100 ? 8.173 5.558 -18.837 1.00 92.19 100 LYS A O 1
ATOM 758 N N . THR A 1 101 ? 8.094 4.811 -16.729 1.00 88.25 101 THR A N 1
ATOM 759 C CA . THR A 1 101 ? 9.069 3.727 -16.923 1.00 88.25 101 THR A CA 1
ATOM 760 C C . THR A 1 101 ? 8.545 2.687 -17.912 1.00 88.25 101 THR A C 1
ATOM 762 O O . THR A 1 101 ? 9.264 2.290 -18.809 1.00 88.25 101 THR A O 1
ATOM 765 N N . VAL A 1 102 ? 7.276 2.291 -17.783 1.00 85.94 102 VAL A N 1
ATOM 766 C CA . VAL A 1 102 ? 6.663 1.240 -18.615 1.00 85.94 102 VAL A CA 1
ATOM 767 C C . VAL A 1 102 ? 6.218 1.769 -19.985 1.00 85.94 102 VAL A C 1
ATOM 769 O O . VAL A 1 102 ? 5.976 0.983 -20.889 1.00 85.94 102 VAL A O 1
ATOM 772 N N . ALA A 1 103 ? 6.065 3.086 -20.151 1.00 74.50 103 ALA A N 1
ATOM 773 C CA . ALA A 1 103 ? 5.755 3.684 -21.452 1.00 74.50 103 ALA A CA 1
ATOM 774 C C . ALA A 1 103 ? 6.997 3.876 -22.339 1.00 74.50 103 ALA A C 1
ATOM 776 O O . ALA A 1 103 ? 6.844 4.043 -23.549 1.00 74.50 103 ALA A O 1
ATOM 777 N N . ASP A 1 104 ? 8.188 3.878 -21.734 1.00 59.72 104 ASP A N 1
ATOM 778 C CA . ASP A 1 104 ? 9.474 4.050 -22.414 1.00 59.72 104 ASP A CA 1
ATOM 779 C C . ASP A 1 104 ? 10.138 2.701 -22.798 1.00 59.72 104 ASP A C 1
ATOM 781 O O . ASP A 1 104 ? 11.162 2.716 -23.486 1.00 59.72 104 ASP A O 1
ATOM 785 N N . ASP A 1 105 ? 9.554 1.566 -22.382 1.00 54.03 105 ASP A N 1
ATOM 786 C CA . ASP A 1 105 ? 9.947 0.182 -22.725 1.00 54.03 105 ASP A CA 1
ATOM 787 C C . ASP A 1 105 ? 9.170 -0.356 -23.949 1.00 54.03 105 ASP A C 1
ATOM 789 O O . ASP A 1 105 ? 9.792 -1.045 -24.797 1.00 54.03 105 ASP A O 1
#

Secondary structure (DSSP, 8-state):
---HHHHHHHHHHHHHHTTT--SHHHHHHHHHHHHHHHHHHHHHHHHTSTT-HHHHHHHHHHHHHHHHHHTSS---S--HHHHHHHHHHHHHHHHHHHHHHTT--

pLDDT: mean 95.42, std 6.74, range [54.03, 98.69]

Foldseek 3Di:
DPDLVVLLVVLLVLLVCLVVQDDLVSLVVSLVSLVVSLVVQLVCCCPPQVVPVLLNVLSVLLNQLSCVLSVNHDDPPDHSVVSSVRNNVSSVSNVVVCVVRVVVD